Protein AF-A0A9E3C2E7-F1 (afdb_monomer)

Secondary structure (DSSP, 8-state):
-------------------------------------------PPS-----------TT--TTEEEETTEEEEE--S-BTTB-HHHHHHHHHHHHHHHHTTS---GGGEEEEEETTEEEEEETTEEEEEE-HHHHHHTTS-HHHHHHHHHHHHHHHHHHHHHHTT-

Solvent-accessible surface area (backbone atoms only — not comparable to full-atom values): 10754 Å² total; per-residue (Å²): 144,84,84,88,88,82,86,83,85,84,81,87,84,91,75,90,83,79,90,77,84,84,78,87,77,89,80,83,74,81,83,77,81,84,83,80,80,83,85,83,73,77,88,67,77,80,76,79,71,68,73,74,72,83,71,72,56,93,77,74,65,77,17,44,26,64,55,94,88,43,81,76,47,72,47,84,57,63,58,96,92,32,49,22,48,59,46,17,52,53,34,39,52,40,47,50,56,53,57,71,76,49,93,67,56,52,84,41,48,43,71,49,71,59,96,84,40,29,18,22,22,48,79,83,41,79,39,45,74,28,44,64,69,61,13,53,75,68,77,47,49,24,63,58,44,16,47,51,50,36,55,49,47,42,63,52,49,46,59,53,60,57,62,75,74,112

Structure (mmCIF, N/CA/C/O backbone):
data_AF-A0A9E3C2E7-F1
#
_entry.id   AF-A0A9E3C2E7-F1
#
loop_
_atom_site.group_PDB
_atom_site.id
_atom_site.type_symbol
_atom_site.label_atom_id
_atom_site.label_alt_id
_atom_site.label_comp_id
_atom_site.label_asym_id
_atom_site.label_entity_id
_atom_site.label_seq_id
_atom_site.pdbx_PDB_ins_code
_atom_site.Cartn_x
_atom_site.Cartn_y
_atom_site.Cartn_z
_atom_site.occupancy
_atom_site.B_iso_or_equiv
_atom_site.auth_seq_id
_atom_site.auth_comp_id
_atom_site.auth_asym_id
_atom_site.auth_atom_id
_atom_site.pdbx_PDB_model_num
ATOM 1 N N . MET A 1 1 ? -25.995 -31.897 8.221 1.00 55.31 1 MET A N 1
ATOM 2 C CA . MET A 1 1 ? -24.885 -32.694 7.657 1.00 55.31 1 MET A CA 1
ATOM 3 C C . MET A 1 1 ? -25.481 -33.658 6.638 1.00 55.31 1 MET A C 1
ATOM 5 O O . MET A 1 1 ? -26.003 -34.691 7.020 1.00 55.31 1 MET A O 1
ATOM 9 N N . ILE A 1 2 ? -25.532 -33.248 5.368 1.00 45.44 2 ILE A N 1
ATOM 10 C CA . ILE A 1 2 ? -26.121 -33.994 4.241 1.00 45.44 2 ILE A CA 1
ATOM 11 C C . ILE A 1 2 ? -25.177 -33.763 3.054 1.00 45.44 2 ILE A C 1
ATOM 13 O O . ILE A 1 2 ? -24.954 -32.598 2.717 1.00 45.44 2 ILE A O 1
ATOM 17 N N . PRO A 1 3 ? -24.559 -34.800 2.462 1.00 59.78 3 PRO A N 1
ATOM 18 C CA . PRO A 1 3 ? -23.565 -34.596 1.423 1.00 59.78 3 PRO A CA 1
ATOM 19 C C . PRO A 1 3 ? -24.089 -34.950 0.018 1.00 59.78 3 PRO A C 1
ATOM 21 O O . PRO A 1 3 ? -24.930 -35.826 -0.155 1.00 59.78 3 PRO A O 1
ATOM 24 N N . ARG A 1 4 ? -23.417 -34.345 -0.973 1.00 52.12 4 ARG A N 1
ATOM 25 C CA . ARG A 1 4 ? -23.280 -34.745 -2.391 1.00 52.12 4 ARG A CA 1
ATOM 26 C C . ARG A 1 4 ? -24.416 -34.396 -3.360 1.00 52.12 4 ARG A C 1
ATOM 28 O O . ARG A 1 4 ? -25.486 -34.986 -3.326 1.00 52.12 4 ARG A O 1
ATOM 35 N N . ARG A 1 5 ? -24.047 -33.628 -4.394 1.00 54.59 5 ARG A N 1
ATOM 36 C CA . ARG A 1 5 ? -24.144 -34.050 -5.807 1.00 54.59 5 ARG A CA 1
ATOM 37 C C . ARG A 1 5 ? -23.307 -33.121 -6.697 1.00 54.59 5 ARG A C 1
ATOM 39 O O . ARG A 1 5 ? -23.659 -31.971 -6.904 1.00 54.59 5 ARG A O 1
ATOM 46 N N . PHE A 1 6 ? -22.203 -33.650 -7.221 1.00 49.53 6 PHE A N 1
ATOM 47 C CA . PHE A 1 6 ? -21.505 -33.120 -8.394 1.00 49.53 6 PHE A CA 1
ATOM 48 C C . PHE A 1 6 ? -21.881 -33.995 -9.601 1.00 49.53 6 PHE A C 1
ATOM 50 O O . PHE A 1 6 ? -21.702 -35.213 -9.514 1.00 49.53 6 PHE A O 1
ATOM 57 N N . PRO A 1 7 ? -22.335 -33.430 -10.728 1.00 62.44 7 PRO A N 1
ATOM 58 C CA . PRO A 1 7 ? -22.148 -34.032 -12.049 1.00 62.44 7 PRO A CA 1
ATOM 59 C C . PRO A 1 7 ? -20.830 -33.493 -12.649 1.00 62.44 7 PRO A C 1
ATOM 61 O O . PRO A 1 7 ? -20.594 -32.291 -12.648 1.00 62.44 7 PRO A O 1
ATOM 64 N N . LYS A 1 8 ? -19.804 -34.321 -12.893 1.00 45.78 8 LYS A N 1
ATOM 65 C CA . LYS A 1 8 ? -19.542 -35.153 -14.091 1.00 45.78 8 LYS A CA 1
ATOM 66 C C . LYS A 1 8 ? -19.605 -34.402 -15.438 1.00 45.78 8 LYS A C 1
ATOM 68 O O . LYS A 1 8 ? -20.674 -34.205 -15.991 1.00 45.78 8 LYS A O 1
ATOM 73 N N . ALA A 1 9 ? -18.401 -34.081 -15.923 1.00 46.59 9 ALA A N 1
ATOM 74 C CA . ALA A 1 9 ? -17.857 -34.266 -17.276 1.00 46.59 9 ALA A CA 1
ATOM 75 C C . ALA A 1 9 ? -18.706 -33.911 -18.519 1.00 46.59 9 ALA A C 1
ATOM 77 O O . ALA A 1 9 ? -19.606 -34.650 -18.898 1.00 46.59 9 ALA A O 1
ATOM 78 N N . LEU A 1 10 ? -18.240 -32.902 -19.264 1.00 50.31 10 LEU A N 1
ATOM 79 C CA . LEU A 1 10 ? -18.094 -32.961 -20.727 1.00 50.31 10 LEU A CA 1
ATOM 80 C C . LEU A 1 10 ? -16.582 -32.835 -21.000 1.00 50.31 10 LEU A C 1
ATOM 82 O O . LEU A 1 10 ? -15.963 -31.896 -20.512 1.00 50.31 10 LEU A O 1
ATOM 86 N N . ALA A 1 11 ? -15.856 -33.826 -21.521 1.00 45.38 11 ALA A N 1
ATOM 87 C CA . ALA A 1 11 ? -15.963 -34.489 -22.823 1.00 45.38 11 ALA A CA 1
ATOM 88 C C . ALA A 1 11 ? -15.725 -33.530 -24.005 1.00 45.38 11 ALA A C 1
ATOM 90 O O . ALA A 1 11 ? -16.646 -32.892 -24.491 1.00 45.38 11 ALA A O 1
ATOM 91 N N . GLY A 1 12 ? -14.461 -33.497 -24.444 1.00 39.50 12 GLY A N 1
ATOM 92 C CA . GLY A 1 12 ? -14.080 -33.650 -25.849 1.00 39.50 12 GLY A CA 1
ATOM 93 C C . GLY A 1 12 ? -14.361 -32.497 -26.807 1.00 39.50 12 GLY A C 1
ATOM 94 O O . GLY A 1 12 ? -15.479 -32.332 -27.268 1.00 39.50 12 GLY A O 1
ATOM 95 N N . LEU A 1 13 ? -13.288 -31.828 -27.233 1.00 43.12 13 LEU 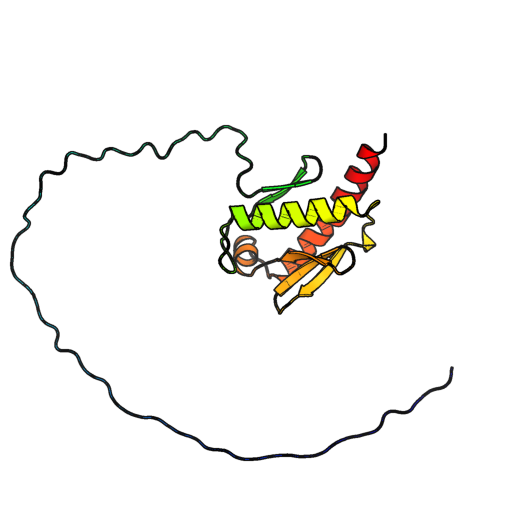A N 1
ATOM 96 C CA . LEU A 1 13 ? -13.151 -31.308 -28.596 1.00 43.12 13 LEU A CA 1
ATOM 97 C C . LEU A 1 13 ? -11.657 -31.120 -28.910 1.00 43.12 13 LEU A C 1
ATOM 99 O O . LEU A 1 13 ? -11.050 -30.161 -28.434 1.00 43.12 13 LEU A O 1
ATOM 103 N N . PRO A 1 14 ? -11.031 -32.031 -29.676 1.00 51.94 14 PRO A N 1
ATOM 104 C CA . PRO A 1 14 ? -9.780 -31.759 -30.360 1.00 51.94 14 PRO A CA 1
ATOM 105 C C . PRO A 1 14 ? -10.086 -31.330 -31.801 1.00 51.94 14 PRO A C 1
ATOM 107 O O . PRO A 1 14 ? -10.677 -32.084 -32.566 1.00 51.94 14 PRO A O 1
ATOM 110 N N . LEU A 1 15 ? -9.660 -30.131 -32.184 1.00 49.12 15 LEU A N 1
ATOM 111 C CA . LEU A 1 15 ? -9.518 -29.712 -33.582 1.00 49.12 15 LEU A CA 1
ATOM 112 C C . LEU A 1 15 ? -8.316 -28.756 -33.593 1.00 49.12 15 LEU A C 1
ATOM 114 O O . LEU A 1 15 ? -8.366 -27.689 -32.993 1.00 49.12 15 LEU A O 1
ATOM 118 N N . LEU A 1 16 ? -7.115 -29.214 -33.948 1.00 46.50 16 LEU A N 1
ATOM 119 C CA . LEU A 1 16 ? -6.627 -29.355 -35.322 1.00 46.50 16 LEU A CA 1
ATOM 120 C C . LEU A 1 16 ? -6.853 -28.068 -36.133 1.00 46.50 16 LEU A C 1
ATOM 122 O O . LEU A 1 16 ? -7.956 -27.788 -36.586 1.00 46.50 16 LEU A O 1
ATOM 126 N N . GLY A 1 17 ? -5.785 -27.293 -36.307 1.00 39.69 17 GLY A N 1
ATOM 127 C CA . GLY A 1 17 ? -5.780 -26.071 -37.111 1.00 39.69 17 GLY A CA 1
ATOM 128 C C . GLY A 1 17 ? -4.457 -25.331 -36.927 1.00 39.69 17 GLY A C 1
ATOM 129 O O . GLY A 1 17 ? -4.338 -24.479 -36.062 1.00 39.69 17 GLY A O 1
ATOM 130 N N . LEU A 1 18 ? -3.374 -25.856 -37.495 1.00 49.12 18 LEU A N 1
ATOM 131 C CA . LEU A 1 18 ? -2.817 -25.451 -38.792 1.00 49.12 18 LEU A CA 1
ATOM 132 C C . LEU A 1 18 ? -1.621 -24.511 -38.568 1.00 49.12 18 LEU A C 1
ATOM 134 O O . LEU A 1 18 ? -1.765 -23.323 -38.293 1.00 49.12 18 LEU A O 1
ATOM 138 N N . LEU A 1 19 ? -0.425 -25.097 -38.677 1.00 45.34 19 LEU A N 1
ATOM 139 C CA . LEU A 1 19 ? 0.831 -24.380 -38.859 1.00 45.34 19 LEU A CA 1
ATOM 140 C C . LEU A 1 19 ? 0.720 -23.478 -40.095 1.00 45.34 19 LEU A C 1
ATOM 142 O O . LEU A 1 19 ? 0.561 -23.974 -41.207 1.00 45.34 19 LEU A O 1
ATOM 146 N N . LEU A 1 20 ? 0.914 -22.177 -39.909 1.00 50.03 20 LEU A N 1
ATOM 147 C CA . LEU A 1 20 ? 1.360 -21.283 -40.972 1.00 50.03 20 LEU A CA 1
ATOM 148 C C . LEU A 1 20 ? 2.734 -20.750 -40.574 1.00 50.03 20 LEU A C 1
ATOM 150 O O . LEU A 1 20 ? 2.874 -19.765 -39.852 1.00 50.03 20 LEU A O 1
ATOM 154 N N . ALA A 1 21 ? 3.759 -21.477 -41.017 1.00 45.00 21 ALA A N 1
ATOM 155 C CA . ALA A 1 21 ? 5.129 -21.002 -41.044 1.00 45.00 21 ALA A CA 1
ATOM 156 C C . ALA A 1 21 ? 5.247 -19.955 -42.160 1.00 45.00 21 ALA A C 1
ATOM 158 O O . ALA A 1 21 ? 5.479 -20.292 -43.319 1.00 45.00 21 ALA A O 1
ATOM 159 N N . SER A 1 22 ? 5.061 -18.684 -41.814 1.00 50.56 22 SER A N 1
ATOM 160 C CA . SER A 1 22 ? 5.391 -17.576 -42.709 1.00 50.56 22 SER A CA 1
ATOM 161 C C . SER A 1 22 ? 6.900 -17.353 -42.684 1.00 50.56 22 SER A C 1
ATOM 163 O O . SER A 1 22 ? 7.441 -16.686 -41.802 1.00 50.56 22 SER A O 1
ATOM 165 N N . THR A 1 23 ? 7.592 -17.962 -43.638 1.00 49.44 23 THR A N 1
ATOM 166 C CA . THR A 1 23 ? 8.951 -17.598 -44.040 1.00 49.44 23 THR A CA 1
ATOM 167 C C . THR A 1 23 ? 8.928 -16.370 -44.956 1.00 49.44 23 THR A C 1
ATOM 169 O O . THR A 1 23 ? 7.924 -16.111 -45.612 1.00 49.44 23 THR A O 1
ATOM 172 N N . LEU A 1 24 ? 10.084 -15.689 -45.028 1.00 56.69 24 LEU A N 1
ATOM 173 C CA . LEU A 1 24 ? 10.517 -14.626 -45.964 1.00 56.69 24 LEU A CA 1
ATOM 174 C C . LEU A 1 24 ? 10.451 -13.176 -45.430 1.00 56.69 24 LEU A C 1
ATOM 176 O O . LEU A 1 24 ? 9.489 -12.800 -44.769 1.00 56.69 24 LEU A O 1
ATOM 180 N N . PRO A 1 25 ? 11.381 -12.285 -45.838 1.00 51.84 25 PRO A N 1
ATOM 181 C CA . PRO A 1 25 ? 12.810 -12.490 -46.082 1.00 51.84 25 PRO A CA 1
ATOM 182 C C . PRO A 1 25 ? 13.694 -11.467 -45.333 1.00 51.84 25 PRO A C 1
ATOM 184 O O . PRO A 1 25 ? 13.312 -10.328 -45.062 1.00 51.84 25 PRO A O 1
ATOM 187 N N . ALA A 1 26 ? 14.937 -11.866 -45.062 1.00 53.69 26 ALA A N 1
ATOM 188 C CA . ALA A 1 26 ? 16.007 -10.984 -44.615 1.00 53.69 26 ALA A CA 1
ATOM 189 C C . ALA A 1 26 ? 16.344 -9.962 -45.714 1.00 53.69 26 ALA A C 1
ATOM 191 O O . ALA A 1 26 ? 17.040 -10.272 -46.680 1.00 53.69 26 ALA A O 1
ATOM 192 N N . HIS A 1 27 ? 15.856 -8.730 -45.573 1.00 52.97 27 HIS A N 1
ATOM 193 C CA . HIS A 1 27 ? 16.291 -7.619 -46.411 1.00 52.97 27 HIS A CA 1
ATOM 194 C C . HIS A 1 27 ? 17.562 -7.007 -45.812 1.00 52.97 27 HIS A C 1
ATOM 196 O O . HIS A 1 27 ? 17.526 -6.125 -44.951 1.00 52.97 27 HIS A O 1
ATOM 202 N N . ALA A 1 28 ? 18.701 -7.534 -46.261 1.00 49.66 28 ALA A N 1
ATOM 203 C CA . ALA A 1 28 ? 20.017 -6.958 -46.047 1.00 49.66 28 ALA A CA 1
ATOM 204 C C . ALA A 1 28 ? 20.049 -5.542 -46.644 1.00 49.66 28 ALA A C 1
ATOM 206 O O . ALA A 1 28 ? 20.091 -5.358 -47.859 1.00 49.66 28 ALA A O 1
ATOM 207 N N . ARG A 1 29 ? 19.997 -4.523 -45.783 1.00 59.91 29 ARG A N 1
ATOM 208 C CA . ARG A 1 29 ? 20.192 -3.133 -46.199 1.00 59.91 29 ARG A CA 1
ATOM 209 C C . ARG A 1 29 ? 21.691 -2.880 -46.391 1.00 59.91 29 ARG A C 1
ATOM 211 O O . ARG A 1 29 ? 22.457 -3.128 -45.458 1.00 59.91 29 ARG A O 1
ATOM 218 N N . PRO A 1 30 ? 22.132 -2.375 -47.556 1.00 64.94 30 PRO A N 1
ATOM 219 C CA . PRO A 1 30 ? 23.527 -2.030 -47.769 1.00 64.94 30 PRO A CA 1
ATOM 220 C C . PRO A 1 30 ? 23.958 -0.926 -46.797 1.00 64.94 30 PRO A C 1
ATOM 222 O O . PRO A 1 30 ? 23.312 0.114 -46.658 1.00 64.94 30 PRO A O 1
ATOM 225 N N . ILE A 1 31 ? 25.082 -1.174 -46.127 1.00 60.16 31 ILE A N 1
A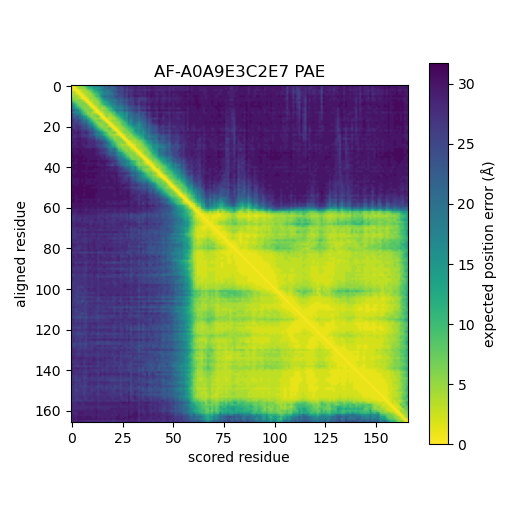TOM 226 C CA . ILE A 1 31 ? 25.785 -0.230 -45.261 1.00 60.16 31 ILE A CA 1
ATOM 227 C C . ILE A 1 31 ? 26.262 0.936 -46.133 1.00 60.16 31 ILE A C 1
ATOM 229 O O . ILE A 1 31 ? 27.308 0.872 -46.780 1.00 60.16 31 ILE A O 1
ATOM 233 N N . ARG A 1 32 ? 25.498 2.030 -46.152 1.00 59.56 32 ARG A N 1
ATOM 234 C CA . ARG A 1 32 ? 25.959 3.298 -46.717 1.00 59.56 32 ARG A CA 1
ATOM 235 C C . ARG A 1 32 ? 26.982 3.897 -45.755 1.00 59.56 32 ARG A C 1
ATOM 237 O O . ARG A 1 32 ? 26.630 4.558 -44.782 1.00 59.56 32 ARG A O 1
ATOM 244 N N . ARG A 1 33 ? 28.266 3.671 -46.039 1.00 55.25 33 ARG A N 1
ATOM 245 C CA . ARG A 1 33 ? 29.380 4.438 -45.466 1.00 55.25 33 ARG A CA 1
ATOM 246 C C . ARG A 1 33 ? 29.235 5.911 -45.872 1.00 55.25 33 ARG A C 1
ATOM 248 O O . ARG A 1 33 ? 29.802 6.336 -46.872 1.00 55.25 33 ARG A O 1
ATOM 255 N N . GLN A 1 34 ? 28.512 6.710 -45.092 1.00 49.19 34 GLN A N 1
ATOM 256 C CA . GLN A 1 34 ? 28.669 8.165 -45.120 1.00 49.19 34 GLN A CA 1
ATOM 257 C C . GLN A 1 34 ? 29.911 8.537 -44.307 1.00 49.19 34 GLN A C 1
ATOM 259 O O . GLN A 1 34 ? 29.858 8.904 -43.139 1.00 49.19 34 GLN A O 1
ATOM 264 N N . ARG A 1 35 ? 31.068 8.391 -44.955 1.00 55.41 35 ARG A N 1
ATOM 265 C CA . ARG A 1 35 ? 32.304 9.081 -44.591 1.00 55.41 35 ARG A CA 1
ATOM 266 C C . ARG A 1 35 ? 32.407 10.301 -45.495 1.00 55.41 35 ARG A C 1
ATOM 268 O O . ARG A 1 35 ? 32.758 10.157 -46.658 1.00 55.41 35 ARG A O 1
ATOM 275 N N . SER A 1 36 ? 32.053 11.462 -44.961 1.00 57.44 36 SER A N 1
ATOM 276 C CA . SER A 1 36 ? 32.406 12.822 -45.405 1.00 57.44 36 SER A CA 1
ATOM 277 C C . SER A 1 36 ? 31.680 13.768 -44.445 1.00 57.44 36 SER A C 1
ATOM 279 O O . SER A 1 36 ? 30.505 13.555 -44.196 1.00 57.44 36 SER A O 1
ATOM 281 N N . ALA A 1 37 ? 32.219 14.823 -43.861 1.00 49.44 37 ALA A N 1
ATOM 282 C CA . ALA A 1 37 ? 33.560 15.328 -43.666 1.00 49.44 37 ALA A CA 1
ATOM 283 C C . ALA A 1 37 ? 33.368 16.482 -42.657 1.00 49.44 37 ALA A C 1
ATOM 285 O O . ALA A 1 37 ? 32.439 17.264 -42.809 1.00 49.44 37 ALA A O 1
ATOM 286 N N . ARG A 1 38 ? 34.259 16.568 -41.667 1.00 51.34 38 ARG A N 1
ATOM 287 C CA . ARG A 1 38 ? 34.559 17.701 -40.770 1.00 51.34 38 ARG A CA 1
ATOM 288 C C . ARG A 1 38 ? 33.468 18.348 -39.876 1.00 51.34 38 ARG A C 1
ATOM 290 O O . ARG A 1 38 ? 32.355 18.635 -40.303 1.00 51.34 38 ARG A O 1
ATOM 297 N N . PRO A 1 39 ? 33.850 18.662 -38.621 1.00 49.56 39 PRO A N 1
ATOM 298 C CA . PRO A 1 39 ? 32.989 19.285 -37.630 1.00 49.56 39 PRO A CA 1
ATOM 299 C C . PRO A 1 39 ? 32.882 20.786 -37.904 1.00 49.56 39 PRO A C 1
ATOM 301 O O . PRO A 1 39 ? 33.837 21.535 -37.708 1.00 49.56 39 PRO A O 1
ATOM 304 N N . HIS A 1 40 ? 31.705 21.250 -38.301 1.00 56.69 40 HIS A N 1
ATOM 305 C CA . HIS A 1 40 ? 31.317 22.612 -37.971 1.00 56.69 40 HIS A CA 1
ATOM 306 C C . HIS A 1 40 ? 30.904 22.568 -36.499 1.00 56.69 40 HIS A C 1
ATOM 308 O O . HIS A 1 40 ? 29.854 22.046 -36.142 1.00 56.69 40 HIS A O 1
ATOM 314 N N . ARG A 1 41 ? 31.804 23.018 -35.623 1.00 58.25 41 ARG A N 1
ATOM 315 C CA . ARG A 1 41 ? 31.496 23.347 -34.233 1.00 58.25 41 ARG A CA 1
ATOM 316 C C . ARG A 1 41 ? 30.796 24.706 -34.275 1.00 58.25 41 ARG A C 1
ATOM 318 O O . ARG A 1 41 ? 31.505 25.701 -34.416 1.00 58.25 41 ARG A O 1
ATOM 325 N N . PRO A 1 42 ? 29.457 24.809 -34.184 1.00 61.44 42 PRO A N 1
ATOM 326 C CA . PRO A 1 42 ? 28.886 26.070 -33.752 1.00 61.44 42 PRO A CA 1
ATOM 327 C C . PRO A 1 42 ? 29.474 26.356 -32.370 1.00 61.44 42 PRO A C 1
ATOM 329 O O . PRO A 1 42 ? 29.480 25.490 -31.488 1.00 61.44 42 PRO A O 1
ATOM 332 N N . ALA A 1 43 ? 30.044 27.546 -32.214 1.00 61.06 43 ALA A N 1
ATOM 333 C CA . ALA A 1 43 ? 30.403 28.106 -30.926 1.00 61.06 43 ALA A CA 1
ATOM 334 C C . ALA A 1 43 ? 29.110 28.294 -30.122 1.00 61.06 43 ALA A C 1
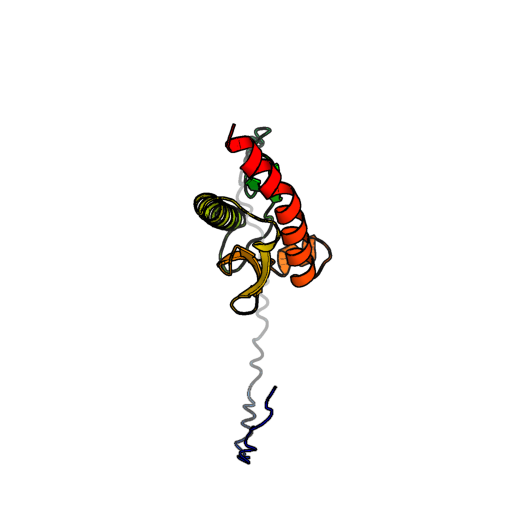ATOM 336 O O . ALA A 1 43 ? 28.527 29.371 -30.096 1.00 61.06 43 ALA A O 1
ATOM 337 N N . ASN A 1 44 ? 28.626 27.209 -29.522 1.00 62.25 44 ASN A N 1
ATOM 338 C CA . ASN A 1 44 ? 27.635 27.286 -28.472 1.00 62.25 44 ASN A CA 1
ATOM 339 C C . ASN A 1 44 ? 28.403 27.702 -27.207 1.00 62.25 44 ASN A C 1
ATOM 341 O O . ASN A 1 44 ? 29.411 27.052 -26.888 1.00 62.25 44 ASN A O 1
ATOM 345 N N . PRO A 1 45 ? 28.016 28.795 -26.529 1.00 62.94 45 PRO A N 1
ATOM 346 C CA . PRO A 1 45 ? 28.657 29.205 -25.289 1.00 62.94 45 PRO A CA 1
ATOM 347 C C . PRO A 1 45 ? 28.627 28.063 -24.258 1.00 62.94 45 PRO A C 1
ATOM 349 O O . PRO A 1 45 ? 27.743 27.199 -24.312 1.00 62.94 45 PRO A O 1
ATOM 352 N N . PRO A 1 46 ? 29.614 28.016 -23.345 1.00 51.69 46 PRO A N 1
ATOM 353 C CA . PRO A 1 46 ? 29.704 26.980 -22.329 1.00 51.69 46 PRO A CA 1
ATOM 354 C C . PRO A 1 46 ? 28.406 26.921 -21.532 1.00 51.69 46 PRO A C 1
ATOM 356 O O . PRO A 1 46 ? 27.871 27.953 -21.138 1.00 51.69 46 PRO A O 1
ATOM 359 N N . ALA A 1 47 ? 27.934 25.687 -21.344 1.00 52.62 47 ALA A N 1
ATOM 360 C CA . ALA A 1 47 ? 26.948 25.252 -20.372 1.00 52.62 47 ALA A CA 1
ATOM 361 C C . ALA A 1 47 ? 26.455 26.374 -19.446 1.00 52.62 47 ALA A C 1
ATOM 363 O O . ALA A 1 47 ? 27.018 26.613 -18.377 1.00 52.62 47 ALA A O 1
ATOM 364 N N . ALA A 1 48 ? 25.319 26.975 -19.803 1.00 45.38 48 ALA A N 1
ATOM 365 C CA . ALA A 1 48 ? 24.338 27.262 -18.778 1.00 45.38 48 ALA A CA 1
ATOM 366 C C . ALA A 1 48 ? 23.983 25.896 -18.183 1.00 45.38 48 ALA A C 1
ATOM 368 O O . ALA A 1 48 ? 23.097 25.192 -18.670 1.00 45.38 48 ALA A O 1
ATOM 369 N N . ALA A 1 49 ? 24.758 25.480 -17.177 1.00 49.94 49 ALA A N 1
ATOM 370 C CA . ALA A 1 49 ? 24.262 24.603 -16.149 1.00 49.94 49 ALA A CA 1
ATOM 371 C C . ALA A 1 49 ? 22.946 25.247 -15.742 1.00 49.94 49 ALA A C 1
ATOM 373 O O . ALA A 1 49 ? 22.919 26.288 -15.092 1.00 49.94 49 ALA A O 1
ATOM 374 N N . THR A 1 50 ? 21.847 24.681 -16.233 1.00 44.34 50 THR A N 1
ATOM 375 C CA . THR A 1 50 ? 20.575 24.893 -15.576 1.00 44.34 50 THR A CA 1
ATOM 376 C C . THR A 1 50 ? 20.892 24.498 -14.142 1.00 44.34 50 THR A C 1
ATOM 378 O O . THR A 1 50 ? 21.353 23.364 -13.950 1.00 44.34 50 THR A O 1
ATOM 381 N N . PRO A 1 51 ? 20.768 25.380 -13.139 1.00 50.31 51 PRO A N 1
ATOM 382 C CA . PRO A 1 51 ? 20.625 24.863 -11.803 1.00 50.31 51 PRO A CA 1
ATOM 383 C C . PRO A 1 51 ? 19.363 24.010 -11.906 1.00 50.31 51 PRO A C 1
ATOM 385 O O . PRO A 1 51 ? 18.256 24.538 -11.959 1.00 50.31 51 PRO A O 1
ATOM 388 N N . ALA A 1 52 ? 19.527 22.690 -12.064 1.00 48.75 52 ALA A N 1
ATOM 389 C CA . ALA A 1 52 ? 18.519 21.745 -11.637 1.00 48.75 52 ALA A CA 1
ATOM 390 C C . ALA A 1 52 ? 18.239 22.215 -10.228 1.00 48.75 52 ALA A C 1
ATOM 392 O O . ALA A 1 52 ? 19.152 22.159 -9.405 1.00 48.75 52 ALA A O 1
ATOM 393 N N . SER A 1 53 ? 17.099 22.883 -10.051 1.00 48.22 53 SER A N 1
ATOM 394 C CA . SER A 1 53 ? 16.806 23.645 -8.860 1.00 48.22 53 SER A CA 1
ATOM 395 C C . SER A 1 53 ? 17.021 22.709 -7.685 1.00 48.22 53 SER A C 1
ATOM 397 O O . SER A 1 53 ? 16.174 21.876 -7.376 1.00 48.22 53 SER A O 1
ATOM 399 N N . SER A 1 54 ? 18.175 22.850 -7.036 1.00 47.00 54 SER A N 1
ATOM 400 C CA . SER A 1 54 ? 18.419 22.422 -5.672 1.00 47.00 54 SER A CA 1
ATOM 401 C C . SER A 1 54 ? 17.642 23.377 -4.783 1.00 47.00 54 SER A C 1
ATOM 403 O O . SER A 1 54 ? 18.193 24.009 -3.896 1.00 47.00 54 SER A O 1
ATOM 405 N N . ASP A 1 55 ? 16.345 23.486 -5.052 1.00 39.78 55 ASP A N 1
ATOM 406 C CA . ASP A 1 55 ? 15.367 23.831 -4.051 1.00 39.78 55 ASP A CA 1
ATOM 407 C C . ASP A 1 55 ? 14.791 22.498 -3.575 1.00 39.78 55 ASP A C 1
ATOM 409 O O . ASP A 1 55 ? 13.619 22.153 -3.718 1.00 39.78 55 ASP A O 1
ATOM 413 N N . ALA A 1 56 ? 15.702 21.674 -3.050 1.00 43.72 56 ALA A N 1
ATOM 414 C CA . ALA A 1 56 ? 15.342 20.668 -2.081 1.00 43.72 56 ALA A CA 1
ATOM 415 C C . ALA A 1 56 ? 14.943 21.436 -0.821 1.00 43.72 56 ALA A C 1
ATOM 417 O O . ALA A 1 56 ? 15.719 21.557 0.125 1.00 43.72 56 ALA A O 1
ATOM 418 N N . THR A 1 57 ? 13.722 21.970 -0.821 1.00 42.03 57 THR A N 1
ATOM 419 C CA . THR A 1 57 ? 13.039 22.305 0.418 1.00 42.03 57 THR A CA 1
ATOM 420 C C . THR A 1 57 ? 13.115 21.049 1.295 1.00 42.03 57 THR A C 1
ATOM 422 O O . THR A 1 57 ? 12.660 19.980 0.855 1.00 42.03 57 THR A O 1
ATOM 425 N N . PRO A 1 58 ? 13.694 21.106 2.506 1.00 42.59 58 PRO A N 1
ATOM 426 C CA . PRO A 1 58 ? 13.616 19.997 3.441 1.00 42.59 58 PRO A CA 1
ATOM 427 C C . PRO A 1 58 ? 12.134 19.843 3.804 1.00 42.59 58 PRO A C 1
ATOM 429 O O . PRO A 1 58 ? 11.593 20.631 4.571 1.00 42.59 58 PRO A O 1
ATOM 432 N N . GLY A 1 59 ? 11.445 18.896 3.161 1.00 43.84 59 GLY A N 1
ATOM 433 C CA . GLY A 1 59 ? 9.994 18.721 3.294 1.00 43.84 59 GLY A CA 1
ATOM 434 C C . GLY A 1 59 ? 9.229 18.400 2.008 1.00 43.84 59 GLY A C 1
ATOM 435 O O . GLY A 1 59 ? 8.012 18.254 2.068 1.00 43.84 59 GLY A O 1
ATOM 436 N N . SER A 1 60 ? 9.889 18.268 0.851 1.00 45.22 60 SER A N 1
ATOM 437 C CA . SER A 1 60 ? 9.194 17.900 -0.390 1.00 45.22 60 SER A CA 1
ATOM 438 C C . SER A 1 60 ? 8.717 16.433 -0.361 1.00 45.22 60 SER A C 1
ATOM 440 O O . SER A 1 60 ? 9.439 15.509 -0.736 1.00 45.22 60 SER A O 1
ATOM 442 N N . THR A 1 61 ? 7.474 16.237 0.091 1.00 55.84 61 THR A N 1
ATOM 443 C CA . THR A 1 61 ? 6.633 15.017 0.148 1.00 55.84 61 THR A CA 1
ATOM 444 C C . THR A 1 61 ? 6.299 14.418 -1.227 1.00 55.84 61 THR A C 1
ATOM 446 O O . THR A 1 61 ? 5.305 13.710 -1.414 1.00 55.84 61 THR A O 1
ATOM 449 N N . LEU A 1 62 ? 7.109 14.711 -2.243 1.00 66.88 62 LEU A N 1
ATOM 450 C CA . LEU A 1 62 ? 6.870 14.276 -3.607 1.00 66.88 62 LEU A CA 1
ATOM 451 C C . LEU A 1 62 ? 6.973 12.749 -3.682 1.00 66.88 62 LEU A C 1
ATOM 453 O O . LEU A 1 62 ? 8.008 12.149 -3.388 1.00 66.88 62 LEU A O 1
ATOM 457 N N . ASN A 1 63 ? 5.885 12.130 -4.140 1.00 82.56 63 ASN A N 1
ATOM 458 C CA . ASN A 1 63 ? 5.731 10.685 -4.317 1.00 82.56 63 ASN A CA 1
ATOM 459 C C . ASN A 1 63 ? 5.590 9.878 -3.012 1.00 82.56 63 ASN A C 1
ATOM 461 O O . ASN A 1 63 ? 5.826 8.668 -3.001 1.00 82.56 63 ASN A O 1
ATOM 465 N N . GLU A 1 64 ? 5.211 10.516 -1.908 1.00 85.94 64 GLU A N 1
ATOM 466 C CA . GLU A 1 64 ? 4.984 9.841 -0.631 1.00 85.94 64 GLU A CA 1
ATOM 467 C C . GLU A 1 64 ? 3.509 9.533 -0.386 1.00 85.94 64 GLU A C 1
ATOM 469 O O . GLU A 1 64 ? 2.621 10.297 -0.749 1.00 85.94 64 GLU A O 1
ATOM 474 N N . VAL A 1 65 ? 3.258 8.398 0.262 1.00 82.44 65 VAL A N 1
ATOM 475 C CA . VAL A 1 65 ? 1.942 7.991 0.753 1.00 82.44 65 VAL A CA 1
ATOM 476 C C . VAL A 1 65 ? 1.992 8.021 2.272 1.00 82.44 65 VAL A C 1
ATOM 478 O O . VAL A 1 65 ? 2.739 7.259 2.899 1.00 82.44 65 VAL A O 1
ATOM 481 N N . LEU A 1 66 ? 1.198 8.912 2.856 1.00 82.88 66 LEU A N 1
ATOM 482 C CA . LEU A 1 66 ? 1.196 9.242 4.277 1.00 82.88 66 LEU A CA 1
ATOM 483 C C . LEU A 1 66 ? -0.161 8.886 4.896 1.00 82.88 66 LEU A C 1
ATOM 485 O O . LEU A 1 66 ? -1.210 9.048 4.271 1.00 82.88 66 LEU A O 1
ATOM 489 N N . VAL A 1 67 ? -0.167 8.456 6.159 1.00 75.75 67 VAL A N 1
ATOM 490 C CA . VAL A 1 67 ? -1.401 8.396 6.959 1.00 75.75 67 VAL A CA 1
ATOM 491 C C . VAL A 1 67 ? -1.168 9.034 8.305 1.00 75.75 67 VAL A C 1
ATOM 493 O O . VAL A 1 67 ? -0.246 8.634 9.006 1.00 75.75 67 VAL A O 1
ATOM 496 N N . GLY A 1 68 ? -1.993 10.021 8.667 1.00 70.69 68 GLY A N 1
ATOM 497 C CA . GLY A 1 68 ? -1.859 10.730 9.944 1.00 70.69 68 GLY A CA 1
ATOM 498 C C . GLY A 1 68 ? -0.431 11.238 10.189 1.00 70.69 68 GLY A C 1
ATOM 499 O O . GLY A 1 68 ? 0.083 11.091 11.288 1.00 70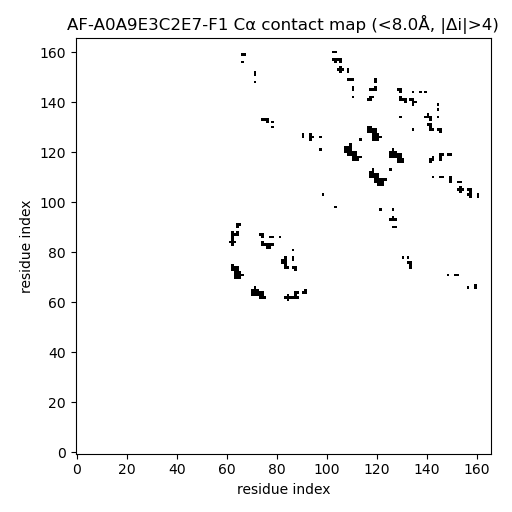.69 68 GLY A O 1
ATOM 500 N N . GLY A 1 69 ? 0.250 11.716 9.138 1.00 76.75 69 GLY A N 1
ATOM 501 C CA . GLY A 1 69 ? 1.654 12.153 9.189 1.00 76.75 69 GLY A CA 1
ATOM 502 C C . GLY A 1 69 ? 2.709 11.034 9.147 1.00 76.75 69 GLY A C 1
ATOM 503 O O . GLY A 1 69 ? 3.893 11.324 9.030 1.00 76.75 69 GLY A O 1
ATOM 504 N N . THR A 1 70 ? 2.318 9.757 9.189 1.00 79.75 70 THR A N 1
ATOM 505 C CA . THR A 1 70 ? 3.242 8.611 9.121 1.00 79.75 70 THR A CA 1
ATOM 506 C C . THR A 1 70 ? 3.480 8.171 7.678 1.00 79.75 70 THR A C 1
ATOM 508 O O . THR A 1 70 ? 2.536 7.798 6.979 1.00 79.75 70 THR A O 1
ATOM 511 N N . LEU A 1 71 ? 4.744 8.132 7.243 1.00 83.25 71 LEU A N 1
ATOM 512 C CA . LEU A 1 71 ? 5.131 7.589 5.936 1.00 83.25 71 LEU A CA 1
ATOM 513 C C . LEU A 1 71 ? 4.839 6.089 5.872 1.00 83.25 71 LEU A C 1
ATOM 515 O O . LEU A 1 71 ? 5.421 5.295 6.614 1.00 83.25 71 LEU A O 1
ATOM 519 N N . ILE A 1 72 ? 3.950 5.694 4.964 1.00 81.06 72 ILE A N 1
ATOM 520 C CA . ILE A 1 72 ? 3.631 4.291 4.690 1.00 81.06 72 ILE A CA 1
ATOM 521 C C . ILE A 1 72 ? 4.532 3.758 3.581 1.00 81.06 72 ILE A C 1
ATOM 523 O O . ILE A 1 72 ? 5.102 2.672 3.717 1.00 81.06 72 ILE A O 1
ATOM 527 N N . HIS A 1 73 ? 4.666 4.524 2.498 1.00 84.00 73 HIS A N 1
ATOM 528 C CA . HIS A 1 73 ? 5.434 4.136 1.324 1.00 84.00 73 HIS A CA 1
ATOM 529 C C . HIS A 1 73 ? 5.873 5.365 0.520 1.00 84.00 73 HIS A C 1
ATOM 531 O O . HIS A 1 73 ? 5.155 6.358 0.465 1.00 84.00 73 HIS A O 1
ATOM 537 N N . ARG A 1 74 ? 7.035 5.279 -0.132 1.00 88.44 74 ARG A N 1
ATOM 538 C CA . ARG A 1 74 ? 7.497 6.267 -1.111 1.00 88.44 74 ARG A CA 1
ATOM 539 C C . ARG A 1 74 ? 7.553 5.597 -2.478 1.00 88.44 74 ARG A C 1
ATOM 541 O O . ARG A 1 74 ? 8.341 4.673 -2.670 1.00 88.44 74 ARG A O 1
ATOM 548 N N . VAL A 1 75 ? 6.744 6.079 -3.414 1.00 86.00 75 VAL A N 1
ATOM 549 C CA . VAL A 1 75 ? 6.700 5.589 -4.791 1.00 86.00 75 VAL A CA 1
ATOM 550 C C . VAL A 1 75 ? 7.892 6.152 -5.557 1.00 86.00 75 VAL A C 1
ATOM 552 O O . VAL A 1 75 ? 8.104 7.360 -5.602 1.00 86.00 75 VAL A O 1
ATOM 555 N N . ARG A 1 76 ? 8.689 5.277 -6.171 1.00 86.81 76 ARG A N 1
ATOM 556 C CA . ARG A 1 76 ? 9.906 5.673 -6.905 1.00 86.81 76 ARG A CA 1
ATOM 557 C C . ARG A 1 76 ? 9.836 5.383 -8.402 1.00 86.81 76 ARG A C 1
ATOM 559 O O . ARG A 1 76 ? 10.682 5.859 -9.149 1.00 86.81 76 ARG A O 1
ATOM 566 N N . THR A 1 77 ? 8.848 4.608 -8.843 1.00 86.06 77 THR A N 1
ATOM 567 C CA . THR A 1 77 ? 8.767 4.069 -10.205 1.00 86.06 77 THR A CA 1
ATOM 568 C C . THR A 1 77 ? 7.471 4.471 -10.893 1.00 86.06 77 THR A C 1
ATOM 570 O O . THR A 1 77 ? 6.397 4.516 -10.282 1.00 86.06 77 THR A O 1
ATOM 573 N N . SER A 1 78 ? 7.568 4.751 -12.191 1.00 86.69 78 SER A N 1
ATOM 574 C CA . SER A 1 78 ? 6.401 4.802 -13.063 1.00 86.69 78 SER A CA 1
ATOM 575 C C . SER A 1 78 ? 5.883 3.386 -13.319 1.00 86.69 78 SER A C 1
ATOM 577 O O . SER A 1 78 ? 6.650 2.428 -13.378 1.00 86.69 78 SER A O 1
ATOM 579 N N . TRP A 1 79 ? 4.566 3.241 -13.445 1.00 86.81 79 TRP A N 1
ATOM 580 C CA . TRP A 1 79 ? 3.919 1.958 -13.736 1.00 86.81 79 TRP A CA 1
ATOM 581 C C . TRP A 1 79 ? 2.566 2.198 -14.397 1.00 86.81 79 TRP A C 1
ATOM 583 O O . TRP A 1 79 ? 1.872 3.148 -14.034 1.00 86.81 79 TRP A O 1
ATOM 593 N N . ALA A 1 80 ? 2.191 1.336 -15.347 1.00 84.31 80 ALA A N 1
ATOM 594 C CA . ALA A 1 80 ? 0.906 1.387 -16.053 1.00 84.31 80 ALA A CA 1
ATOM 595 C C . ALA A 1 80 ? 0.563 2.777 -16.639 1.00 84.31 80 ALA A C 1
ATOM 597 O O . ALA A 1 80 ? -0.574 3.230 -16.558 1.00 84.31 80 ALA A O 1
ATOM 598 N N . GLY A 1 81 ? 1.558 3.483 -17.190 1.00 87.25 81 GLY A N 1
ATOM 599 C CA . GLY A 1 81 ? 1.372 4.817 -17.780 1.00 87.25 81 GLY A CA 1
ATOM 600 C C . GLY A 1 81 ? 1.293 5.976 -16.777 1.00 87.25 81 GLY A C 1
ATOM 601 O O . GLY A 1 81 ? 1.120 7.117 -17.192 1.00 87.25 81 GLY A O 1
ATOM 602 N N . HIS A 1 82 ? 1.454 5.719 -15.476 1.00 87.19 82 HIS A N 1
ATOM 603 C CA . HIS A 1 82 ? 1.451 6.753 -14.441 1.00 87.19 82 HIS A CA 1
ATOM 604 C C . HIS A 1 82 ? 2.860 7.090 -13.955 1.00 87.19 82 HIS A C 1
ATOM 606 O O . HIS A 1 82 ? 3.680 6.196 -13.724 1.00 87.19 82 HIS A O 1
ATOM 612 N N . SER A 1 83 ? 3.126 8.380 -13.735 1.00 89.88 83 SER A N 1
ATOM 613 C CA . SER A 1 83 ? 4.352 8.846 -13.078 1.00 89.88 83 SER A CA 1
ATOM 614 C C . SER A 1 83 ? 4.379 8.445 -11.591 1.00 89.88 83 SER A C 1
ATOM 616 O O . SER A 1 83 ? 3.315 8.218 -11.006 1.00 89.88 83 SER A O 1
ATOM 618 N N . PRO A 1 84 ? 5.557 8.388 -10.934 1.00 89.31 84 PRO A N 1
ATOM 619 C CA . PRO A 1 84 ? 5.640 8.103 -9.496 1.00 89.31 84 PRO A CA 1
ATOM 620 C C . PRO A 1 84 ? 4.716 8.995 -8.653 1.00 89.31 84 PRO A C 1
ATOM 622 O O . PRO A 1 84 ? 4.059 8.509 -7.732 1.00 89.31 84 PRO A O 1
ATOM 625 N N . ARG A 1 85 ? 4.595 10.274 -9.033 1.00 89.31 85 ARG A N 1
ATOM 626 C CA . ARG A 1 85 ? 3.734 11.253 -8.362 1.00 89.31 85 ARG A CA 1
ATOM 627 C C . ARG A 1 85 ? 2.262 10.901 -8.500 1.00 89.31 85 ARG A C 1
ATOM 629 O O . ARG A 1 85 ? 1.586 10.728 -7.497 1.00 89.31 85 ARG A O 1
ATOM 636 N N . GLN A 1 86 ? 1.794 10.701 -9.733 1.00 90.38 86 GLN A N 1
ATOM 637 C CA . GLN A 1 86 ? 0.401 10.327 -10.002 1.00 90.38 86 GLN A CA 1
ATOM 638 C C . GLN A 1 86 ? 0.009 9.039 -9.276 1.00 90.38 86 GLN A C 1
ATOM 640 O O . GLN A 1 86 ? -1.115 8.893 -8.804 1.00 90.38 86 GLN A O 1
ATOM 645 N N . ARG A 1 87 ? 0.943 8.092 -9.171 1.00 89.31 87 ARG A N 1
ATOM 646 C CA . ARG A 1 87 ? 0.728 6.855 -8.426 1.00 89.31 87 ARG A CA 1
ATOM 647 C C . ARG A 1 87 ? 0.587 7.109 -6.930 1.00 89.31 87 ARG A C 1
ATOM 649 O O . ARG A 1 87 ? -0.345 6.576 -6.336 1.00 89.31 87 ARG A O 1
ATOM 656 N N . ALA A 1 88 ? 1.474 7.907 -6.336 1.00 88.69 88 ALA A N 1
ATOM 657 C CA . ALA A 1 88 ? 1.357 8.289 -4.932 1.00 88.69 88 ALA A CA 1
ATOM 658 C C . ALA A 1 88 ? 0.030 9.017 -4.664 1.00 88.69 88 ALA A C 1
ATOM 660 O O . ALA A 1 88 ? -0.677 8.648 -3.729 1.00 88.69 88 ALA A O 1
ATOM 661 N N . ASP A 1 89 ? -0.371 9.935 -5.547 1.00 89.50 89 ASP A N 1
ATOM 662 C CA . ASP A 1 89 ? -1.644 10.657 -5.454 1.00 89.50 89 ASP A CA 1
ATOM 663 C C . ASP A 1 89 ? -2.844 9.695 -5.495 1.00 89.50 89 ASP A C 1
ATOM 665 O O . ASP A 1 89 ? -3.721 9.752 -4.634 1.00 89.50 89 ASP A O 1
ATOM 669 N N . GLN A 1 90 ? -2.870 8.743 -6.437 1.00 90.25 90 GLN A N 1
ATOM 670 C CA . GLN A 1 90 ? -3.930 7.729 -6.513 1.00 90.25 90 GLN A CA 1
ATOM 671 C C . GLN A 1 90 ? -3.981 6.836 -5.266 1.00 90.25 90 GLN A C 1
ATOM 673 O O . GLN A 1 90 ? -5.064 6.468 -4.805 1.00 90.25 90 GLN A O 1
ATOM 678 N N . MET A 1 91 ? -2.821 6.453 -4.727 1.00 89.31 91 MET A N 1
ATOM 679 C CA . MET A 1 91 ? -2.741 5.673 -3.491 1.00 89.31 91 MET A CA 1
ATOM 680 C C . MET A 1 91 ? -3.280 6.480 -2.307 1.00 89.31 91 MET A C 1
ATOM 682 O O . MET A 1 91 ? -4.099 5.964 -1.545 1.00 89.31 91 MET A O 1
ATOM 686 N N . GLN A 1 92 ? -2.886 7.750 -2.188 1.00 89.50 92 GLN A N 1
ATOM 687 C CA . GLN A 1 92 ? -3.351 8.653 -1.140 1.00 89.50 92 GLN A CA 1
ATOM 688 C C . GLN A 1 92 ? -4.864 8.885 -1.224 1.00 89.50 92 GLN A C 1
ATOM 690 O O . GLN A 1 92 ? -5.554 8.812 -0.211 1.00 89.50 92 GLN A O 1
ATOM 695 N N . GLN A 1 93 ? -5.409 9.096 -2.425 1.00 90.88 93 GLN A N 1
ATOM 696 C CA . GLN A 1 93 ? -6.848 9.265 -2.645 1.00 90.88 93 GLN A CA 1
ATOM 697 C C . GLN A 1 93 ? -7.646 8.034 -2.205 1.00 90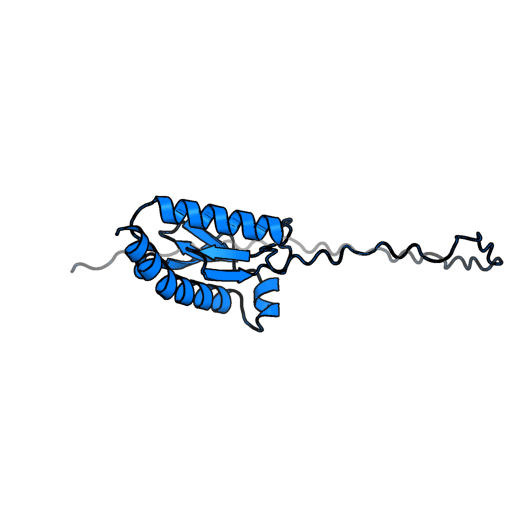.88 93 GLN A C 1
ATOM 699 O O . GLN A 1 93 ? -8.623 8.165 -1.469 1.00 90.88 93 GLN A O 1
ATOM 704 N N . ARG A 1 94 ? -7.215 6.827 -2.597 1.00 91.81 94 ARG A N 1
ATOM 705 C CA . ARG A 1 94 ? -7.873 5.569 -2.190 1.00 91.81 94 ARG A CA 1
ATOM 706 C C . ARG A 1 94 ? -7.822 5.365 -0.682 1.00 91.81 94 ARG A C 1
ATOM 708 O O . ARG A 1 94 ? -8.779 4.876 -0.091 1.00 91.81 94 ARG A O 1
ATOM 715 N N . LEU A 1 95 ? -6.717 5.755 -0.061 1.00 87.62 95 LEU A N 1
ATOM 716 C CA . LEU A 1 95 ? -6.521 5.666 1.378 1.00 87.62 95 LEU A CA 1
ATOM 717 C C . LEU A 1 95 ? -7.397 6.654 2.146 1.00 87.62 95 LEU A C 1
ATOM 719 O O . LEU A 1 95 ? -8.047 6.263 3.111 1.00 87.62 95 LEU A O 1
ATOM 723 N N . ASN A 1 96 ? -7.503 7.893 1.672 1.00 88.00 96 ASN A N 1
ATOM 724 C CA . ASN A 1 96 ? -8.426 8.882 2.224 1.00 88.00 96 ASN A CA 1
ATOM 725 C C . ASN A 1 96 ? -9.885 8.420 2.078 1.00 88.00 96 ASN A C 1
ATOM 727 O O . ASN A 1 96 ? -10.654 8.499 3.034 1.00 88.00 96 ASN A O 1
ATOM 731 N N . ALA A 1 97 ? -10.254 7.866 0.918 1.00 88.88 97 ALA A N 1
ATOM 732 C CA . ALA A 1 97 ? -11.581 7.298 0.690 1.00 88.88 97 ALA A CA 1
ATOM 733 C C . ALA A 1 97 ? -11.863 6.086 1.594 1.00 88.88 97 ALA A C 1
ATOM 735 O O . ALA A 1 97 ? -12.988 5.908 2.051 1.00 88.88 97 ALA A O 1
ATOM 736 N N . ALA A 1 98 ? -10.853 5.265 1.889 1.00 87.31 98 ALA A N 1
ATOM 737 C CA . ALA A 1 98 ? -10.972 4.184 2.860 1.00 87.31 98 ALA A CA 1
ATOM 738 C C . ALA A 1 98 ? -11.209 4.730 4.279 1.00 87.31 98 ALA A C 1
ATOM 740 O O . ALA A 1 98 ? -12.092 4.240 4.977 1.00 87.31 98 ALA A O 1
ATOM 741 N N . LEU A 1 99 ? -10.464 5.765 4.691 1.00 84.94 99 LEU A N 1
ATOM 742 C CA . LEU A 1 99 ? -10.596 6.416 6.007 1.00 84.94 99 LEU A CA 1
ATOM 743 C C . LEU A 1 99 ? -11.964 7.077 6.207 1.00 84.94 99 LEU A C 1
ATOM 745 O O . LEU A 1 99 ? -12.462 7.123 7.329 1.00 84.94 99 LEU A O 1
ATOM 749 N N . ALA A 1 100 ? -12.594 7.547 5.132 1.00 86.69 100 ALA A N 1
ATOM 750 C CA . ALA A 1 100 ? -13.931 8.130 5.177 1.00 86.69 100 ALA A CA 1
ATOM 751 C C . ALA A 1 100 ? -15.056 7.101 5.424 1.00 86.69 100 ALA A C 1
ATOM 753 O O . ALA A 1 100 ? -16.154 7.490 5.804 1.00 86.69 100 ALA A O 1
ATOM 754 N N . GLN A 1 101 ? -14.805 5.794 5.256 1.00 85.62 101 GLN A N 1
ATOM 755 C CA . GLN A 1 101 ? -15.811 4.730 5.451 1.00 85.62 101 GLN A CA 1
ATOM 756 C C . GLN A 1 101 ? -16.036 4.343 6.925 1.00 85.62 101 GLN A C 1
ATOM 758 O O . GLN A 1 101 ? -16.734 3.364 7.210 1.00 85.62 101 GLN A O 1
ATOM 763 N N . GLY A 1 102 ? -15.429 5.070 7.866 1.00 83.94 102 GLY A N 1
ATOM 764 C CA . GLY A 1 102 ? -15.572 4.845 9.302 1.00 83.94 102 GLY A CA 1
ATOM 765 C C . GLY A 1 102 ? -14.415 4.047 9.920 1.00 83.94 102 GLY A C 1
ATOM 766 O O . GLY A 1 102 ? -13.314 4.013 9.363 1.00 83.94 102 GLY A O 1
ATOM 767 N N . PRO A 1 103 ? -14.627 3.429 11.097 1.00 84.38 103 PRO A N 1
ATOM 768 C CA . PRO A 1 103 ? -13.555 2.790 11.851 1.00 84.38 103 PRO A CA 1
ATOM 769 C C . PRO A 1 103 ? -12.921 1.643 11.061 1.00 84.38 103 PRO A C 1
ATOM 771 O O . PRO A 1 103 ? -13.609 0.843 10.419 1.00 84.38 103 PRO A O 1
ATOM 774 N N . MET A 1 104 ? -11.594 1.565 11.129 1.00 85.94 104 MET A N 1
ATOM 775 C CA . MET A 1 104 ? -10.793 0.563 10.434 1.00 85.94 104 MET A CA 1
ATOM 776 C C . MET A 1 104 ? -10.340 -0.526 11.394 1.00 85.94 104 MET A C 1
ATOM 778 O O . MET A 1 104 ? -9.739 -0.235 12.428 1.00 85.94 104 MET A O 1
ATOM 782 N N . HIS A 1 105 ? -10.535 -1.789 11.016 1.00 88.94 105 HIS A N 1
ATOM 783 C CA . HIS A 1 105 ? -9.957 -2.911 11.748 1.00 88.94 105 HIS A CA 1
ATOM 784 C C . HIS A 1 105 ? -8.811 -3.577 10.976 1.00 88.94 105 HIS A C 1
ATOM 786 O O . HIS A 1 105 ? -8.852 -3.654 9.748 1.00 88.94 105 HIS A O 1
ATOM 792 N N . PRO A 1 106 ? -7.812 -4.164 11.667 1.00 90.00 106 PRO A N 1
ATOM 793 C CA . PRO A 1 106 ? -6.738 -4.920 11.019 1.00 90.00 106 PRO A CA 1
ATOM 794 C C . PRO A 1 106 ? -7.229 -6.013 10.055 1.00 90.00 106 PRO A C 1
ATOM 796 O O . PRO A 1 106 ? -6.615 -6.264 9.017 1.00 90.00 106 PRO A O 1
ATOM 799 N N . LYS A 1 107 ? -8.355 -6.657 10.384 1.00 92.56 107 LYS A N 1
ATOM 800 C CA . LYS A 1 107 ? -8.969 -7.706 9.557 1.00 92.56 107 LYS A CA 1
ATOM 801 C C . LYS A 1 107 ? -9.499 -7.197 8.210 1.00 92.56 107 LYS A C 1
ATOM 803 O O . LYS A 1 107 ? -9.642 -7.992 7.289 1.00 92.56 107 LYS A O 1
ATOM 808 N N . ASP A 1 108 ? -9.738 -5.892 8.082 1.00 91.94 108 ASP A N 1
ATOM 809 C CA . ASP A 1 108 ? -10.285 -5.285 6.865 1.00 91.94 108 ASP A CA 1
ATOM 810 C C . ASP A 1 108 ? -9.231 -5.178 5.750 1.00 91.94 108 ASP A C 1
ATOM 812 O O . ASP A 1 108 ? -9.579 -5.046 4.574 1.00 91.94 108 ASP A O 1
ATOM 816 N N . PHE A 1 109 ? -7.944 -5.262 6.106 1.00 93.38 109 PHE A N 1
ATOM 817 C CA . PHE A 1 109 ? -6.828 -5.255 5.165 1.00 93.38 109 PHE A CA 1
ATOM 818 C C . PHE A 1 109 ? -6.509 -6.675 4.728 1.00 93.38 109 PHE A C 1
ATOM 820 O O . PHE A 1 109 ? -6.120 -7.509 5.547 1.00 93.38 109 PHE A O 1
ATOM 827 N N . THR A 1 110 ? -6.606 -6.950 3.436 1.00 96.44 110 THR A N 1
ATOM 828 C CA . THR A 1 110 ? -6.293 -8.258 2.849 1.00 96.44 110 THR A CA 1
ATOM 829 C C . THR A 1 110 ? -5.324 -8.107 1.682 1.00 96.44 110 THR A C 1
ATOM 831 O O . THR A 1 110 ? -5.086 -7.008 1.189 1.00 96.44 110 THR A O 1
ATOM 834 N N . VAL A 1 111 ? -4.708 -9.212 1.268 1.00 97.31 111 VAL A N 1
ATOM 835 C CA . VAL A 1 111 ? -3.845 -9.259 0.083 1.00 97.31 111 VAL A CA 1
ATOM 836 C C . VAL A 1 111 ? -4.551 -10.110 -0.955 1.00 97.31 111 VAL A C 1
ATOM 838 O O . VAL A 1 111 ? -4.958 -11.230 -0.656 1.00 97.31 111 VAL A O 1
ATOM 841 N N . GLY A 1 112 ? -4.686 -9.590 -2.168 1.00 96.56 112 GLY A N 1
ATOM 842 C CA . GLY A 1 112 ? -5.368 -10.279 -3.257 1.00 96.56 112 GLY A CA 1
ATOM 843 C C . GLY A 1 112 ? -4.810 -9.879 -4.612 1.00 96.56 112 GLY A C 1
ATOM 844 O O . GLY A 1 112 ? -3.891 -9.063 -4.695 1.00 96.56 112 GLY A O 1
ATOM 845 N N . ARG A 1 113 ? -5.364 -10.464 -5.677 1.00 95.81 113 ARG A N 1
ATOM 846 C CA . ARG A 1 113 ? -5.048 -10.060 -7.049 1.00 95.81 113 ARG A CA 1
ATOM 847 C C . ARG A 1 113 ? -6.212 -9.293 -7.653 1.00 95.81 113 ARG A C 1
ATOM 849 O O . ARG A 1 113 ? -7.352 -9.731 -7.546 1.00 95.81 113 ARG A O 1
ATOM 856 N N . VAL A 1 114 ? -5.915 -8.178 -8.311 1.00 94.06 114 VAL A N 1
ATOM 857 C CA . VAL A 1 114 ? -6.888 -7.383 -9.069 1.00 94.06 114 VAL A CA 1
ATOM 858 C C . VAL A 1 114 ? -6.318 -7.197 -10.462 1.00 94.06 114 VAL A C 1
ATOM 860 O O . VAL A 1 114 ? -5.237 -6.637 -10.601 1.00 94.06 114 VAL A O 1
ATOM 863 N N . GLN A 1 115 ? -7.024 -7.691 -11.484 1.00 91.62 115 GLN A N 1
ATOM 864 C CA . GLN A 1 115 ? -6.572 -7.626 -12.884 1.00 91.62 115 GLN A CA 1
ATOM 865 C C . GLN A 1 115 ? -5.168 -8.233 -13.098 1.00 91.62 115 GLN A C 1
ATOM 867 O O . GLN A 1 115 ? -4.383 -7.754 -13.903 1.00 91.62 115 GLN A O 1
ATOM 872 N N . GLY A 1 116 ? -4.837 -9.293 -12.353 1.00 91.62 116 GLY A N 1
ATOM 873 C CA . GLY A 1 116 ? -3.547 -9.986 -12.451 1.00 91.62 116 GLY A CA 1
ATOM 874 C C . GLY A 1 116 ? -2.442 -9.434 -11.543 1.00 91.62 116 GLY A C 1
ATOM 875 O O . GLY A 1 116 ? -1.534 -10.196 -11.194 1.00 91.62 116 GLY A O 1
ATOM 876 N N . ASP A 1 117 ? -2.559 -8.199 -11.060 1.00 92.62 117 ASP A N 1
ATOM 877 C CA . ASP A 1 117 ? -1.573 -7.580 -10.171 1.00 92.62 117 ASP A CA 1
ATOM 878 C C . ASP A 1 117 ? -1.833 -7.899 -8.699 1.00 92.62 117 ASP A C 1
ATOM 880 O O . ASP A 1 117 ? -2.980 -8.010 -8.268 1.00 92.62 117 ASP A O 1
ATOM 884 N N . TRP A 1 118 ? -0.765 -8.010 -7.905 1.00 96.56 118 TRP A N 1
ATOM 885 C CA . TRP A 1 118 ? -0.879 -8.139 -6.453 1.00 96.56 118 TRP A CA 1
ATOM 886 C C . TRP A 1 118 ? -1.226 -6.792 -5.823 1.00 96.56 118 TRP A C 1
ATOM 888 O O . TRP A 1 118 ? -0.571 -5.779 -6.064 1.00 96.56 118 TRP A O 1
ATOM 898 N N . CYS A 1 119 ? -2.256 -6.780 -4.984 1.00 95.00 119 CYS A N 1
ATOM 899 C CA . CYS A 1 119 ? -2.755 -5.578 -4.337 1.00 95.00 119 CYS A CA 1
ATOM 900 C C . CYS A 1 119 ? -2.984 -5.804 -2.844 1.00 95.00 119 CYS A C 1
ATOM 902 O O . CYS A 1 119 ? -3.351 -6.898 -2.407 1.00 95.00 119 CYS A O 1
ATOM 904 N N . VAL A 1 120 ? -2.843 -4.728 -2.074 1.00 95.12 120 VAL A N 1
ATOM 905 C CA . VAL A 1 120 ? -3.488 -4.629 -0.765 1.00 95.12 120 VAL A CA 1
ATOM 906 C C . VAL A 1 120 ? -4.907 -4.138 -0.993 1.00 95.12 120 VAL A C 1
ATOM 908 O O . VAL A 1 120 ? -5.131 -3.151 -1.701 1.00 95.12 120 VAL A O 1
ATOM 911 N N . LEU A 1 121 ? -5.857 -4.838 -0.392 1.00 95.31 121 LEU A N 1
ATOM 912 C CA . LEU A 1 121 ? -7.272 -4.528 -0.443 1.00 95.31 121 LEU A CA 1
ATOM 913 C C . LEU A 1 121 ? -7.735 -4.041 0.927 1.00 95.31 121 LEU A C 1
ATOM 915 O O . LEU A 1 121 ? -7.309 -4.576 1.949 1.00 95.31 121 LEU A O 1
ATOM 919 N N . PHE A 1 122 ? -8.638 -3.070 0.940 1.00 93.00 122 PHE A N 1
ATOM 920 C CA . PHE A 1 122 ? -9.386 -2.661 2.123 1.00 93.00 122 PHE A CA 1
ATOM 921 C C . PHE A 1 122 ? -10.865 -2.943 1.872 1.00 93.00 122 PHE A C 1
ATOM 923 O O . PHE A 1 122 ? -11.430 -2.408 0.920 1.00 93.00 122 PHE A O 1
ATOM 930 N N . ARG A 1 123 ? -11.474 -3.834 2.667 1.00 92.88 123 ARG A N 1
ATOM 931 C CA . ARG A 1 123 ? -12.872 -4.285 2.477 1.00 92.88 123 ARG A CA 1
ATOM 932 C C . ARG A 1 123 ? -13.177 -4.711 1.028 1.00 92.88 123 ARG A C 1
ATOM 934 O O . ARG A 1 123 ? -14.214 -4.383 0.464 1.00 92.88 123 ARG A O 1
ATOM 941 N N . GLY A 1 124 ? -12.227 -5.406 0.399 1.00 92.38 124 GLY A N 1
ATOM 942 C CA . GLY A 1 124 ? -12.325 -5.869 -0.992 1.00 92.38 124 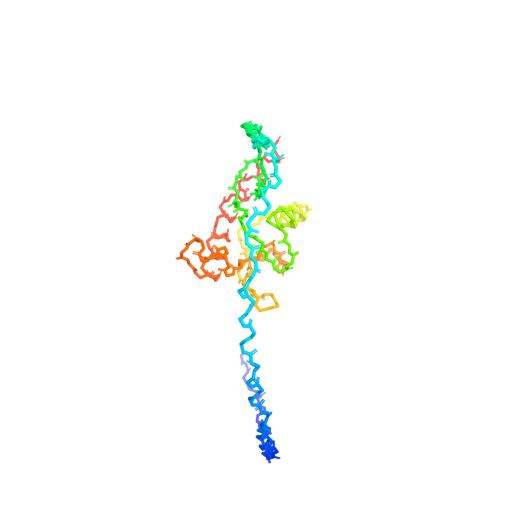GLY A CA 1
ATOM 943 C C . GLY A 1 124 ? -12.007 -4.818 -2.065 1.00 92.38 124 GLY A C 1
ATOM 944 O O . GLY A 1 124 ? -11.845 -5.181 -3.226 1.00 92.38 124 GLY A O 1
ATOM 945 N N . GLN A 1 125 ? -11.844 -3.542 -1.705 1.00 92.44 125 GLN A N 1
ATOM 946 C CA . GLN A 1 125 ? -11.476 -2.473 -2.637 1.00 92.44 125 GLN A CA 1
ATOM 947 C C . GLN A 1 125 ? -9.959 -2.349 -2.767 1.00 92.44 125 GLN A C 1
ATOM 949 O O . GLN A 1 125 ? -9.230 -2.422 -1.778 1.00 92.44 125 GLN A O 1
ATOM 954 N N . ARG A 1 126 ? -9.466 -2.129 -3.990 1.00 93.50 126 ARG A N 1
ATOM 955 C CA . ARG A 1 126 ? -8.030 -1.959 -4.253 1.00 93.50 126 ARG A CA 1
ATOM 956 C C . ARG A 1 126 ? -7.519 -0.686 -3.585 1.00 93.50 126 ARG A C 1
ATOM 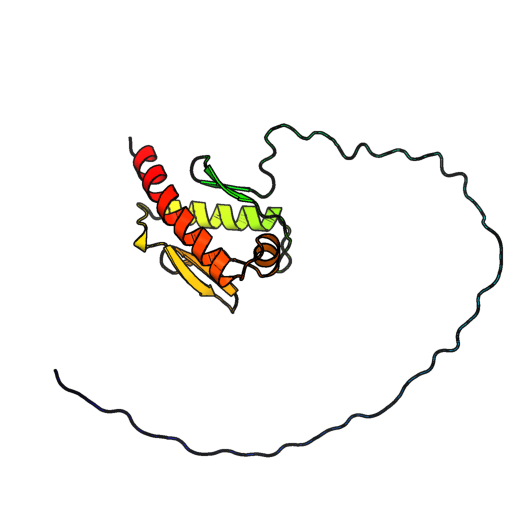958 O O . ARG A 1 126 ? -7.882 0.408 -4.000 1.00 93.50 126 ARG A O 1
ATOM 965 N N . LEU A 1 127 ? -6.622 -0.841 -2.615 1.00 91.00 127 LEU A N 1
ATOM 966 C CA . LEU A 1 127 ? -5.982 0.270 -1.916 1.00 91.00 127 LEU A CA 1
ATOM 967 C C . LEU A 1 127 ? -4.663 0.642 -2.599 1.00 91.00 127 LEU A C 1
ATOM 969 O O . LEU A 1 127 ? -4.501 1.754 -3.097 1.00 91.00 127 LEU A O 1
ATOM 973 N N . VAL A 1 128 ? -3.747 -0.324 -2.705 1.00 90.25 128 VAL A N 1
ATOM 974 C CA . VAL A 1 128 ? -2.441 -0.135 -3.347 1.00 90.25 128 VAL A CA 1
ATOM 975 C C . VAL A 1 128 ? -2.053 -1.350 -4.185 1.00 90.25 128 VAL A C 1
ATOM 977 O O . VAL A 1 128 ? -2.337 -2.486 -3.807 1.00 90.25 128 VAL A O 1
ATOM 980 N N . THR A 1 129 ? -1.406 -1.106 -5.324 1.00 92.06 129 THR A N 1
ATOM 981 C CA . THR A 1 129 ? -0.847 -2.147 -6.193 1.00 92.06 129 THR A CA 1
ATOM 982 C C . THR A 1 129 ? 0.637 -2.308 -5.901 1.00 92.06 129 THR A C 1
ATOM 984 O O . THR A 1 129 ? 1.381 -1.333 -5.992 1.00 92.06 129 THR A O 1
ATOM 987 N N . ALA A 1 130 ? 1.060 -3.526 -5.571 1.00 92.31 130 ALA A N 1
ATOM 988 C CA . ALA A 1 130 ? 2.463 -3.898 -5.476 1.00 92.31 130 ALA A CA 1
ATOM 989 C C . ALA A 1 130 ? 2.946 -4.300 -6.870 1.00 92.31 130 ALA A C 1
ATOM 991 O O . ALA A 1 130 ? 2.749 -5.43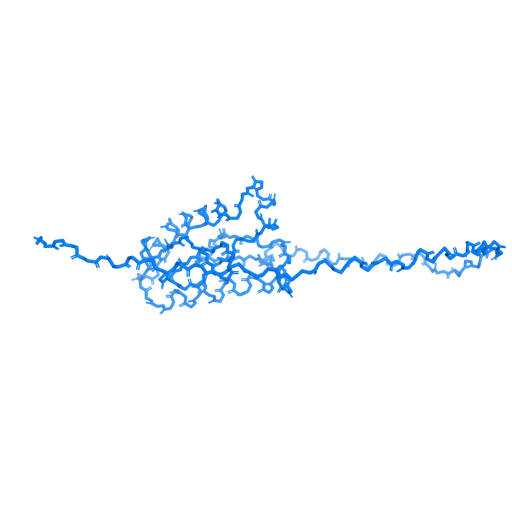3 -7.304 1.00 92.31 130 ALA A O 1
ATOM 992 N N . ASP A 1 131 ? 3.519 -3.348 -7.597 1.00 89.69 131 ASP A N 1
ATOM 993 C CA . ASP A 1 131 ? 4.012 -3.593 -8.945 1.00 89.69 131 ASP A CA 1
ATOM 994 C C . ASP A 1 131 ? 5.380 -4.305 -8.940 1.00 89.69 131 ASP A C 1
ATOM 996 O O . ASP A 1 131 ? 6.151 -4.180 -7.981 1.00 89.69 131 ASP A O 1
ATOM 1000 N N . PRO A 1 132 ? 5.714 -5.031 -10.021 1.00 90.56 132 PRO A N 1
ATOM 1001 C CA . PRO A 1 132 ? 7.005 -5.692 -10.188 1.00 90.56 132 PRO A CA 1
ATOM 1002 C C . PRO A 1 132 ? 8.221 -4.771 -10.069 1.00 90.56 132 PRO A C 1
ATOM 1004 O O . PRO A 1 132 ? 9.229 -5.204 -9.517 1.00 90.56 132 PRO A O 1
ATOM 1007 N N . LEU A 1 133 ? 8.149 -3.520 -10.543 1.00 89.00 133 LEU A N 1
ATOM 1008 C CA . LEU A 1 133 ? 9.301 -2.610 -10.507 1.00 89.00 133 LEU A CA 1
ATOM 1009 C C . LEU A 1 133 ? 9.611 -2.169 -9.075 1.00 89.00 133 LEU A C 1
ATOM 1011 O O . LEU A 1 133 ? 10.764 -2.210 -8.655 1.00 89.00 133 LEU A O 1
ATOM 1015 N N . THR A 1 134 ? 8.589 -1.811 -8.299 1.00 87.12 134 THR A N 1
ATOM 1016 C CA . THR A 1 134 ? 8.748 -1.487 -6.874 1.00 87.12 134 THR A CA 1
ATOM 1017 C C . THR A 1 134 ? 9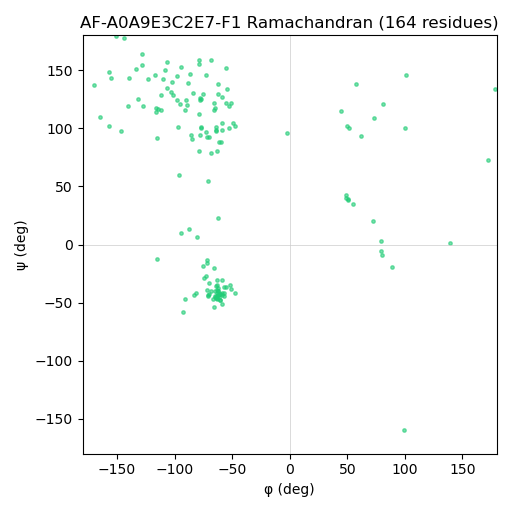.187 -2.712 -6.074 1.00 87.12 134 THR A C 1
ATOM 1019 O O . THR A 1 134 ? 10.062 -2.613 -5.220 1.00 87.12 134 THR A O 1
ATOM 1022 N N . ALA A 1 135 ? 8.639 -3.893 -6.372 1.00 90.69 135 ALA A N 1
ATOM 1023 C CA . ALA A 1 135 ? 9.063 -5.127 -5.713 1.00 90.69 135 ALA A CA 1
ATOM 1024 C C . ALA A 1 135 ? 10.538 -5.456 -5.984 1.00 90.69 135 ALA A C 1
ATOM 1026 O O . ALA A 1 135 ? 11.254 -5.838 -5.059 1.00 90.69 135 ALA A O 1
ATOM 1027 N N . ALA A 1 136 ? 11.008 -5.245 -7.216 1.00 91.38 136 ALA A N 1
ATOM 1028 C CA . ALA A 1 136 ? 12.408 -5.431 -7.577 1.00 91.38 136 ALA A CA 1
ATOM 1029 C C . ALA A 1 136 ? 13.338 -4.469 -6.819 1.00 91.38 136 ALA A C 1
ATOM 1031 O O . ALA A 1 136 ? 14.400 -4.892 -6.366 1.00 91.38 136 ALA A O 1
ATOM 1032 N N . GLN A 1 137 ? 12.927 -3.210 -6.623 1.00 88.44 137 GLN A N 1
ATOM 1033 C CA . GLN A 1 137 ? 13.678 -2.241 -5.811 1.00 88.44 137 GLN A CA 1
ATOM 1034 C C . GLN A 1 137 ? 13.790 -2.660 -4.340 1.00 88.44 137 GLN A C 1
ATOM 1036 O O . GLN A 1 137 ? 14.824 -2.439 -3.719 1.00 88.44 137 GLN A O 1
ATOM 1041 N N . ASP A 1 138 ? 12.753 -3.305 -3.806 1.00 87.38 138 ASP A N 1
ATOM 1042 C CA . ASP A 1 138 ? 12.725 -3.834 -2.438 1.00 87.38 138 ASP A CA 1
ATOM 1043 C C . ASP A 1 138 ? 13.303 -5.264 -2.338 1.00 87.38 138 ASP A C 1
ATOM 1045 O O . ASP A 1 138 ? 13.113 -5.948 -1.324 1.00 87.38 138 ASP A O 1
ATOM 1049 N N . HIS A 1 139 ? 13.989 -5.734 -3.391 1.00 93.81 139 HIS A N 1
ATOM 1050 C CA . HIS A 1 139 ? 14.574 -7.075 -3.508 1.00 93.81 139 HIS A CA 1
ATOM 1051 C C . HIS A 1 139 ? 13.590 -8.190 -3.129 1.00 93.81 139 HIS A C 1
ATOM 1053 O O . HIS A 1 139 ? 13.904 -9.128 -2.392 1.00 93.81 139 HIS A O 1
ATOM 1059 N N . THR A 1 140 ? 12.347 -8.066 -3.588 1.00 95.25 140 THR A N 1
ATOM 1060 C CA . THR A 1 140 ? 11.263 -8.964 -3.206 1.00 95.25 140 THR A CA 1
ATOM 1061 C C . THR A 1 140 ? 10.303 -9.235 -4.362 1.00 95.25 140 THR A C 1
ATOM 1063 O O . THR A 1 140 ? 10.453 -8.718 -5.465 1.00 95.25 140 THR A O 1
ATOM 1066 N N . SER A 1 141 ? 9.299 -10.082 -4.127 1.00 96.69 141 SER A N 1
ATOM 1067 C CA . SER A 1 141 ? 8.231 -10.327 -5.101 1.00 96.69 141 SER A CA 1
ATOM 1068 C C . SER A 1 141 ? 7.020 -9.424 -4.833 1.00 96.69 141 SER A C 1
ATOM 1070 O O . SER A 1 141 ? 6.758 -9.089 -3.674 1.00 96.69 141 SER A O 1
ATOM 1072 N N . PRO A 1 142 ? 6.209 -9.090 -5.857 1.00 95.56 142 PRO A N 1
ATOM 1073 C CA . PRO A 1 142 ? 4.967 -8.324 -5.697 1.00 95.56 142 PRO A CA 1
ATOM 1074 C C . PRO A 1 142 ? 4.053 -8.824 -4.574 1.00 95.56 142 PRO A C 1
ATOM 1076 O O . PRO A 1 142 ? 3.521 -8.043 -3.787 1.00 95.56 142 PRO A O 1
ATOM 1079 N N . ARG A 1 143 ? 3.915 -10.150 -4.446 1.00 97.75 143 ARG A N 1
ATOM 1080 C CA . ARG A 1 143 ? 3.113 -10.777 -3.389 1.00 97.75 143 ARG A CA 1
ATOM 1081 C C . ARG A 1 143 ? 3.667 -10.472 -1.998 1.00 97.75 143 ARG A C 1
ATOM 1083 O O . ARG A 1 143 ? 2.907 -10.129 -1.093 1.00 97.75 143 ARG A O 1
ATOM 1090 N N . VAL A 1 144 ? 4.979 -10.622 -1.818 1.00 96.62 144 VAL A N 1
ATOM 1091 C CA . VAL A 1 144 ? 5.640 -10.383 -0.527 1.00 96.62 144 VAL A CA 1
ATOM 1092 C C . VAL A 1 144 ? 5.607 -8.896 -0.181 1.00 96.62 144 VAL A C 1
ATOM 1094 O O . VAL A 1 144 ? 5.314 -8.556 0.965 1.00 96.62 144 VAL A O 1
ATOM 1097 N N . LEU A 1 145 ? 5.806 -8.014 -1.164 1.00 92.81 145 LEU A N 1
ATOM 1098 C CA . LEU A 1 145 ? 5.678 -6.568 -0.990 1.00 92.81 145 LEU A CA 1
ATOM 1099 C C . LEU A 1 145 ? 4.268 -6.178 -0.522 1.00 92.81 145 LEU A C 1
ATOM 1101 O O . LEU A 1 145 ? 4.126 -5.529 0.516 1.00 92.81 145 LEU A O 1
ATOM 1105 N N . ALA A 1 146 ? 3.225 -6.653 -1.212 1.00 94.69 146 ALA A N 1
ATOM 1106 C CA . ALA A 1 146 ? 1.837 -6.422 -0.809 1.00 94.69 146 ALA A CA 1
ATOM 1107 C C . ALA A 1 146 ? 1.566 -6.934 0.616 1.00 94.69 146 ALA A C 1
ATOM 1109 O O . ALA A 1 146 ? 0.939 -6.246 1.420 1.00 94.69 146 ALA A O 1
ATOM 1110 N N . SER A 1 147 ? 2.086 -8.115 0.966 1.00 96.06 147 SER A N 1
ATOM 1111 C CA . SER A 1 147 ? 1.950 -8.664 2.317 1.00 96.06 147 SER A CA 1
ATOM 1112 C C . SER A 1 147 ? 2.635 -7.808 3.380 1.00 96.06 147 SER A C 1
ATOM 1114 O O . SER A 1 147 ? 2.066 -7.603 4.452 1.00 96.06 147 SER A O 1
ATOM 1116 N N . ARG A 1 148 ? 3.836 -7.286 3.108 1.00 93.69 148 ARG A N 1
ATOM 1117 C CA . ARG A 1 148 ? 4.547 -6.385 4.028 1.00 93.69 148 ARG A CA 1
ATOM 1118 C C . ARG A 1 148 ? 3.771 -5.088 4.237 1.00 93.69 148 ARG A C 1
ATOM 1120 O O . ARG A 1 148 ? 3.605 -4.654 5.376 1.00 93.69 148 ARG A O 1
ATOM 1127 N N . TRP A 1 149 ? 3.244 -4.508 3.162 1.00 91.25 149 TRP A N 1
ATOM 1128 C CA . TRP A 1 149 ? 2.418 -3.306 3.242 1.00 91.25 149 TRP A CA 1
ATOM 1129 C C . TRP A 1 149 ? 1.128 -3.537 4.022 1.00 91.25 149 TRP A C 1
ATOM 1131 O O . TRP A 1 149 ? 0.830 -2.755 4.921 1.00 91.25 149 TRP A O 1
ATOM 1141 N N . ALA A 1 150 ? 0.403 -4.629 3.759 1.00 93.38 150 ALA A N 1
ATOM 1142 C CA . ALA A 1 150 ? -0.793 -4.979 4.523 1.00 93.38 150 ALA A CA 1
ATOM 1143 C C . ALA A 1 150 ? -0.480 -5.109 6.023 1.00 93.38 150 ALA A C 1
ATOM 1145 O O . ALA A 1 150 ? -1.186 -4.541 6.852 1.00 93.38 150 ALA A O 1
ATOM 1146 N N . THR A 1 151 ? 0.618 -5.779 6.386 1.00 93.06 151 THR A N 1
ATOM 1147 C CA . THR A 1 151 ? 1.063 -5.887 7.785 1.00 93.06 151 THR A CA 1
ATOM 1148 C C . THR A 1 151 ? 1.370 -4.526 8.409 1.00 93.06 151 THR A C 1
ATOM 1150 O O . THR A 1 151 ? 0.963 -4.277 9.543 1.00 93.06 151 THR A O 1
ATOM 1153 N N . ARG A 1 152 ? 2.047 -3.622 7.688 1.00 89.56 152 ARG A N 1
ATOM 1154 C CA . ARG A 1 152 ? 2.331 -2.262 8.177 1.00 89.56 152 ARG A CA 1
ATOM 1155 C C . ARG A 1 152 ? 1.043 -1.465 8.390 1.00 89.56 152 ARG A C 1
ATOM 1157 O O . ARG A 1 152 ? 0.865 -0.876 9.450 1.00 89.56 152 ARG A O 1
ATOM 1164 N N . LEU A 1 153 ? 0.126 -1.502 7.426 1.00 89.06 153 LEU A N 1
ATOM 1165 C CA . LEU A 1 153 ? -1.163 -0.807 7.497 1.00 89.06 153 LEU A CA 1
ATOM 1166 C C . LEU A 1 153 ? -2.010 -1.288 8.680 1.00 89.06 153 LEU A C 1
ATOM 1168 O O . LEU A 1 153 ? -2.549 -0.468 9.417 1.00 89.06 153 LEU A O 1
ATOM 1172 N N . ARG A 1 154 ? -2.050 -2.603 8.927 1.00 91.12 154 ARG A N 1
ATOM 1173 C CA . ARG A 1 154 ? -2.740 -3.202 10.081 1.00 91.12 154 ARG A CA 1
ATOM 1174 C C . ARG A 1 154 ? -2.223 -2.713 11.430 1.00 91.12 154 ARG A C 1
ATOM 1176 O O . ARG A 1 154 ? -2.991 -2.702 12.382 1.00 91.12 154 ARG A O 1
ATOM 1183 N N . ARG A 1 155 ? -0.939 -2.356 11.518 1.00 88.44 155 ARG A N 1
ATOM 1184 C CA . ARG A 1 155 ? -0.326 -1.823 12.743 1.00 88.44 155 ARG A CA 1
ATOM 1185 C C . ARG A 1 155 ? -0.564 -0.323 12.892 1.00 88.44 155 ARG A C 1
ATOM 1187 O O . ARG A 1 155 ? -0.883 0.130 13.978 1.00 88.44 155 ARG A O 1
ATOM 1194 N N . VAL A 1 156 ? -0.409 0.434 11.806 1.00 84.00 156 VAL A N 1
ATOM 1195 C CA . VAL A 1 156 ? -0.407 1.904 11.848 1.00 84.00 156 VAL A CA 1
ATOM 1196 C C . VAL A 1 156 ? -1.825 2.484 11.882 1.00 84.00 156 VAL A C 1
ATOM 1198 O O . VAL A 1 156 ? -2.091 3.421 12.624 1.00 84.00 156 VAL A O 1
ATOM 1201 N N . LEU A 1 157 ? -2.757 1.940 11.098 1.00 80.38 157 LEU A N 1
ATOM 1202 C CA . LEU A 1 157 ? -4.061 2.578 10.895 1.00 80.38 157 LEU A CA 1
ATOM 1203 C C . LEU A 1 157 ? -5.008 2.541 12.102 1.00 80.38 157 LEU A C 1
ATOM 1205 O O . LEU A 1 157 ? -5.599 3.582 12.391 1.00 80.38 157 LEU A O 1
ATOM 1209 N N . PRO A 1 158 ? -5.160 1.424 12.838 1.00 75.88 158 PRO A N 1
ATOM 1210 C CA . PRO A 1 158 ? -6.031 1.404 14.012 1.00 75.88 158 PRO A CA 1
ATOM 1211 C C . PRO A 1 158 ? -5.615 2.437 15.066 1.00 75.88 158 PRO A C 1
ATOM 1213 O O . PRO A 1 158 ? -6.471 3.156 15.577 1.00 75.88 158 PRO A O 1
ATOM 1216 N N . GLU A 1 159 ? -4.310 2.577 15.316 1.00 73.94 159 GLU A N 1
ATOM 1217 C CA . GLU A 1 159 ? -3.759 3.562 16.255 1.00 73.94 159 GLU A CA 1
ATOM 1218 C C . GLU A 1 159 ? -4.094 5.000 15.834 1.00 73.94 159 GLU A C 1
ATOM 1220 O O . GLU A 1 159 ? -4.575 5.790 16.644 1.00 73.94 159 GLU A O 1
ATOM 1225 N N . LEU A 1 160 ? -3.933 5.323 14.547 1.00 69.38 160 LEU A N 1
ATOM 1226 C CA . LEU A 1 160 ? -4.218 6.661 14.014 1.00 69.38 160 LEU A CA 1
ATOM 1227 C C . LEU A 1 160 ? -5.714 6.999 13.973 1.00 69.38 160 LEU A C 1
ATOM 1229 O O . LEU A 1 160 ? -6.103 8.153 14.140 1.00 69.38 160 LEU A O 1
ATOM 1233 N N . THR A 1 161 ? -6.576 6.006 13.738 1.00 67.75 161 THR A N 1
ATOM 1234 C CA . THR A 1 161 ? -8.032 6.227 13.758 1.00 67.75 161 THR A CA 1
ATOM 1235 C C . THR A 1 161 ? -8.580 6.378 15.176 1.00 67.75 161 THR A C 1
ATOM 1237 O O . THR A 1 161 ? -9.552 7.104 15.367 1.00 67.75 161 THR A O 1
ATOM 1240 N N . ARG A 1 162 ? -7.941 5.759 16.180 1.00 68.44 162 ARG A N 1
ATOM 1241 C CA . ARG A 1 162 ? -8.314 5.907 17.594 1.00 68.44 162 ARG A CA 1
ATOM 1242 C C . ARG A 1 162 ? -7.950 7.290 18.140 1.00 68.44 162 ARG A C 1
ATOM 1244 O O . ARG A 1 162 ? -8.725 7.853 18.905 1.00 68.44 162 ARG A O 1
ATOM 1251 N N . THR A 1 163 ? -6.801 7.844 17.754 1.00 59.34 163 THR A N 1
ATOM 1252 C CA . THR A 1 163 ? -6.336 9.157 18.237 1.00 59.34 163 THR A CA 1
ATOM 1253 C C . THR A 1 163 ? -7.102 10.341 17.653 1.00 59.34 163 THR A C 1
ATOM 1255 O O . THR A 1 163 ? -7.225 11.350 18.333 1.00 59.34 163 THR A O 1
ATOM 1258 N N . LYS A 1 164 ? -7.679 10.226 16.450 1.00 53.06 164 LYS A N 1
ATOM 1259 C CA . LYS A 1 164 ? -8.524 11.280 15.851 1.00 53.06 164 LYS A CA 1
ATOM 1260 C C . LYS A 1 164 ? -9.905 11.432 16.523 1.00 53.06 164 LYS A C 1
ATOM 1262 O O . LYS A 1 164 ? -10.606 12.398 16.251 1.00 53.06 164 LYS A O 1
ATOM 1267 N N . GLY A 1 165 ? -10.318 10.468 17.350 1.00 53.16 165 GLY A N 1
ATOM 1268 C CA . GLY A 1 165 ? -11.620 10.456 18.030 1.00 53.16 165 GLY A CA 1
ATOM 1269 C C . GLY A 1 165 ? -11.631 11.035 19.452 1.00 53.16 165 GLY A C 1
ATOM 1270 O O . GLY A 1 165 ? -12.625 10.841 20.148 1.00 53.16 165 GLY A O 1
ATOM 1271 N N . LYS A 1 166 ? -10.545 11.678 19.899 1.00 40.72 166 LYS A N 1
ATOM 1272 C CA . LYS A 1 166 ? -10.457 12.436 21.158 1.00 40.72 166 LYS A CA 1
ATOM 1273 C C . LYS A 1 166 ? -10.304 13.917 20.851 1.00 40.72 166 LYS A C 1
ATOM 1275 O O . LYS A 1 166 ? -10.836 14.707 21.655 1.00 40.72 166 LYS A O 1
#

Mean predicted aligned error: 16.97 Å

pLDDT: mean 73.76, std 19.29, range [39.5, 97.75]

Sequence (166 aa):
MIPRRFPKALAGLPLLGLLLASTLPAHARPIRRQRSARPHRPANPPAAATPASSDATPGSTLNEVLVGGTLIHRVRTSWAGHSPRQRADQMQQRLNAALAQGPMHPKDFTVGRVQGDWCVLFRGQRLVTADPLTAAQDHTSPRVLASRWATRLRRVLPELTRTKGK

Radius of gyration: 27.42 Å; Cα contacts (8 Å, |Δi|>4): 158; chains: 1; bounding box: 61×64×69 Å

Foldseek 3Di:
DDDDDDDDDDDDDDDDDDDDPDDDDDPDDDPPPPDDDDDPPDCDDPDPPPCPPPPPPVDPCALFADDLNHTLDRQDDDDPNDDSRRQSVQLNVLVVVLVVVDQAALVQWDWDDDPNFIATGGVNHGNHTQDQVNQVVVVHGRRVVRVVSSVSCNVPRNVRRVVVVD